Protein AF-A0A821LQ59-F1 (afdb_monomer)

Radius of gyration: 24.77 Å; Cα contacts (8 Å, |Δi|>4): 257; chains: 1; bounding box: 45×38×75 Å

Nearest PDB structures (foldseek):
  6qt8-assembly1_A  TM=7.210E-01  e=1.110E-08  Thermochaetoides thermophila DSM 1495
  6ylh-assembly1_v  TM=8.838E-01  e=1.626E-06  Saccharomyces cerevisiae
  4c2b-assembly3_E  TM=7.299E-01  e=5.189E-02  Homo sapiens
  1m10-assembly1_A  TM=7.105E-01  e=6.151E-02  Homo sapiens
  4c2a-assembly1_A  TM=5.935E-01  e=1.084E-01  Homo sapiens

Sequence (175 aa):
QLEEWYTNINEKSNDSKEAEQLWTQLENLTQPYVFELCEQLRLLLEPTQRSKYSGDYRTGKRLNMKRIISYIASDFRKDRIWLRRSKPSKRQYQLILAIDDSQSMDNLQVKRLALESLILLGQTLNLLDVGQFGIVSFGQYITMLQPLSQNFNHQNGIQVLERLKFDQTKTLLAD

Organism: NCBI:txid392032

Secondary structure (DSSP, 8-state):
-HHHHHHTHHHHTTSHHHHHHHHHHHHHHHHHHHHHHHHHHHHHHS------EEEEESS-SEE-GGGHHHHHHTTT-----EEEEPPPPP---EEEEEEE-BGGG-SHHHHHHHHHHHHHHHHHHHHTT-SEEEEEEESSS-EEEE-TTSPP-HHHHHHHHHH----BS------

Mean predicted aligned error: 10.18 Å

Structure (mmCIF, N/CA/C/O backbone):
data_AF-A0A821LQ59-F1
#
_entry.id   AF-A0A821LQ59-F1
#
loop_
_atom_site.group_PDB
_atom_site.id
_atom_site.type_symbol
_atom_site.label_atom_id
_atom_site.label_alt_id
_atom_site.label_comp_id
_atom_site.label_asym_id
_atom_site.label_entity_id
_atom_site.label_seq_id
_atom_site.pdbx_PDB_ins_code
_atom_site.Cartn_x
_atom_site.Cartn_y
_atom_site.Cartn_z
_atom_site.occupancy
_atom_site.B_iso_or_equiv
_atom_site.auth_seq_id
_atom_site.auth_comp_id
_atom_site.auth_asym_id
_atom_site.auth_atom_id
_atom_site.pdbx_PDB_model_num
ATOM 1 N N . GLN A 1 1 ? -3.364 8.779 23.494 1.00 63.62 1 GLN A N 1
ATOM 2 C CA . GLN A 1 1 ? -3.961 9.407 22.298 1.00 63.62 1 GLN A CA 1
ATOM 3 C C . GLN A 1 1 ? -4.094 8.397 21.159 1.00 63.62 1 GLN A C 1
ATOM 5 O O . GLN A 1 1 ? -5.221 8.002 20.912 1.00 63.62 1 GLN A O 1
ATOM 10 N N . LEU A 1 2 ? -3.013 7.887 20.544 1.00 72.62 2 LEU A N 1
ATOM 11 C CA . LEU A 1 2 ? -3.121 6.866 19.474 1.00 72.62 2 LEU A CA 1
ATOM 12 C C . LEU A 1 2 ? -3.719 5.522 19.942 1.00 72.62 2 LEU A C 1
ATOM 14 O O . LEU A 1 2 ? -4.634 5.010 19.311 1.00 72.62 2 LEU A O 1
ATOM 18 N N . GLU A 1 3 ? -3.277 4.992 21.087 1.00 75.44 3 GLU A N 1
ATOM 19 C CA . GLU A 1 3 ? -3.808 3.731 21.655 1.00 75.44 3 GLU A CA 1
ATOM 20 C C . GLU A 1 3 ? -5.324 3.788 21.932 1.00 75.44 3 GLU A C 1
ATOM 22 O O . GLU A 1 3 ? -6.075 2.851 21.673 1.00 75.44 3 GLU A O 1
ATOM 27 N N . GLU A 1 4 ? -5.801 4.941 22.397 1.00 76.56 4 GLU A N 1
ATOM 28 C CA . GLU A 1 4 ? -7.223 5.202 22.635 1.00 76.56 4 GLU A CA 1
ATOM 29 C C . GLU A 1 4 ? -8.017 5.303 21.326 1.00 76.56 4 GLU A C 1
ATOM 31 O O . GLU A 1 4 ? -9.207 5.004 21.288 1.00 76.56 4 GLU A O 1
ATOM 36 N N . TRP A 1 5 ? -7.370 5.710 20.232 1.00 78.81 5 TRP A N 1
ATOM 37 C CA . TRP A 1 5 ? -8.003 5.706 18.921 1.00 78.81 5 TRP A CA 1
ATOM 38 C C . TRP A 1 5 ? -8.131 4.291 18.362 1.00 78.81 5 TRP A C 1
ATOM 40 O O . TRP A 1 5 ? -9.220 3.911 17.953 1.00 78.81 5 TRP A O 1
ATOM 50 N N . TYR A 1 6 ? -7.072 3.481 18.413 1.00 80.06 6 TYR A N 1
ATOM 51 C CA . TYR A 1 6 ? -7.131 2.098 17.928 1.00 80.06 6 TYR A CA 1
ATOM 52 C C . TYR A 1 6 ? -8.166 1.251 18.684 1.00 80.06 6 TYR A C 1
ATOM 54 O O . TYR A 1 6 ? -8.792 0.367 18.097 1.00 80.06 6 TYR A O 1
ATOM 62 N N . THR A 1 7 ? -8.374 1.554 19.968 1.00 78.38 7 THR A N 1
ATOM 63 C CA . THR A 1 7 ? -9.421 0.932 20.788 1.00 78.38 7 THR A CA 1
ATOM 64 C C . THR A 1 7 ? -10.822 1.331 20.306 1.00 78.38 7 THR A C 1
ATOM 66 O O . THR A 1 7 ? -11.690 0.474 20.173 1.00 78.38 7 THR A O 1
ATOM 69 N N . ASN A 1 8 ? -11.024 2.606 19.954 1.00 77.88 8 ASN A N 1
ATOM 70 C CA . ASN A 1 8 ? -12.334 3.168 19.595 1.00 77.88 8 ASN A CA 1
ATOM 71 C C . ASN A 1 8 ? -12.482 3.445 18.091 1.00 77.88 8 ASN A C 1
ATOM 73 O O . ASN A 1 8 ? -13.25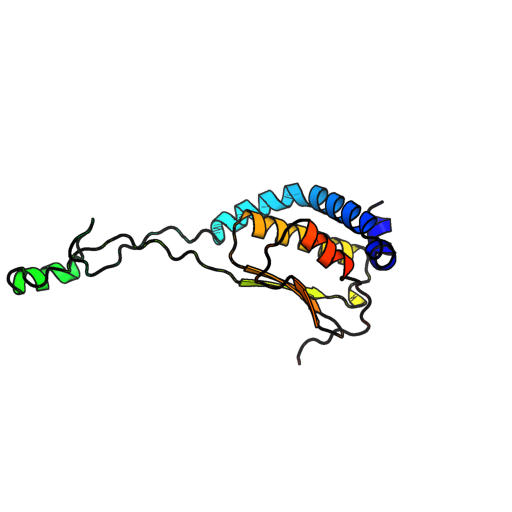1 4.319 17.688 1.00 77.88 8 ASN A O 1
ATOM 77 N N . ILE A 1 9 ? -11.748 2.712 17.251 1.00 78.38 9 ILE A N 1
ATOM 78 C CA . ILE A 1 9 ? -11.699 2.930 15.802 1.00 78.38 9 ILE A CA 1
ATOM 79 C C . ILE A 1 9 ? -13.093 2.990 15.179 1.00 78.38 9 ILE A C 1
ATOM 81 O O . ILE A 1 9 ? -13.344 3.851 14.345 1.00 78.38 9 ILE A O 1
ATOM 85 N N . ASN A 1 10 ? -14.027 2.154 15.630 1.00 73.56 10 ASN A N 1
ATOM 86 C CA . ASN A 1 10 ? -15.377 2.071 15.068 1.00 73.56 10 ASN A CA 1
ATOM 87 C C . ASN A 1 10 ? -16.235 3.299 15.357 1.00 73.56 10 ASN A C 1
ATOM 89 O O . ASN A 1 10 ? -17.054 3.677 14.523 1.00 73.56 10 ASN A O 1
ATOM 93 N N . GLU A 1 11 ? -16.027 3.937 16.505 1.00 72.88 11 GLU A N 1
ATOM 94 C CA . GLU A 1 11 ? -16.746 5.151 16.887 1.00 72.88 11 GLU A CA 1
ATOM 95 C C . GLU A 1 11 ? -16.114 6.377 16.225 1.00 72.88 11 GLU A C 1
ATOM 97 O O . GLU A 1 11 ? -16.815 7.192 15.626 1.00 72.88 11 GLU A O 1
ATOM 102 N N . LYS A 1 12 ? -14.779 6.459 16.256 1.00 67.69 12 LYS A N 1
ATOM 103 C CA . LYS A 1 12 ? -14.012 7.619 15.784 1.00 67.69 12 LYS A CA 1
ATOM 104 C C . LYS A 1 12 ? -13.895 7.706 14.266 1.00 67.69 12 LYS A C 1
ATOM 106 O O . LYS A 1 12 ? -13.851 8.792 13.707 1.00 67.69 12 LYS A O 1
ATOM 111 N N . SER A 1 13 ? -13.895 6.571 13.570 1.00 70.62 13 SER A N 1
ATOM 112 C CA . SER A 1 13 ? -13.890 6.535 12.098 1.00 70.62 13 SER A CA 1
ATOM 113 C C . SER A 1 13 ? -15.215 6.982 11.466 1.00 70.62 13 SER A C 1
ATOM 115 O O . SER A 1 13 ? -15.278 7.114 10.249 1.00 70.62 13 SER A O 1
ATOM 117 N N . ASN A 1 14 ? -16.275 7.207 12.254 1.00 73.94 14 ASN A N 1
ATOM 118 C CA . ASN A 1 14 ? -17.534 7.766 11.751 1.00 73.94 14 ASN A CA 1
ATOM 119 C C . ASN A 1 14 ? -17.526 9.304 11.717 1.00 73.94 14 ASN A C 1
ATOM 121 O O . ASN A 1 14 ? -18.348 9.892 11.013 1.00 73.94 14 ASN A O 1
ATOM 125 N N . ASP A 1 15 ? -16.618 9.955 12.452 1.00 82.62 15 ASP A N 1
ATOM 126 C CA . ASP A 1 15 ? -16.382 11.393 12.339 1.00 82.62 15 ASP A CA 1
ATOM 127 C C . ASP A 1 15 ? -15.206 11.642 11.389 1.00 82.62 15 ASP A C 1
ATOM 129 O O . ASP A 1 15 ? -14.048 11.358 11.698 1.00 82.62 15 ASP A O 1
ATOM 133 N N . SER A 1 16 ? -15.509 12.214 10.224 1.00 81.06 16 SER A N 1
ATOM 134 C CA . SER A 1 16 ? -14.517 12.483 9.180 1.00 81.06 16 SER A CA 1
ATOM 135 C C . SER A 1 16 ? -13.357 13.361 9.676 1.00 81.06 16 SER A C 1
ATOM 137 O O . SER A 1 16 ? -12.215 13.176 9.255 1.00 81.06 16 SER A O 1
ATOM 139 N N . LYS A 1 17 ? -13.598 14.264 10.641 1.00 86.94 17 LYS A N 1
ATOM 140 C CA . LYS A 1 17 ? -12.528 15.088 11.230 1.00 86.94 17 LYS A CA 1
ATOM 141 C C . LYS A 1 17 ? -11.576 14.273 12.097 1.00 86.94 17 LYS A C 1
ATOM 143 O O . LYS A 1 17 ? -10.371 14.516 12.075 1.00 86.94 17 LYS A O 1
ATOM 148 N N . GLU A 1 18 ? -12.098 13.333 12.877 1.00 87.31 18 GLU A N 1
ATOM 149 C CA . GLU A 1 18 ? -11.264 12.463 13.709 1.00 87.31 18 GLU A CA 1
ATOM 150 C C . GLU A 1 18 ? -10.485 11.461 12.850 1.00 87.31 18 GLU A C 1
ATOM 152 O O . GLU A 1 18 ? -9.310 11.199 13.121 1.00 87.31 18 GLU A O 1
ATOM 157 N N . ALA A 1 19 ? -11.104 10.953 11.780 1.00 87.19 19 ALA A N 1
ATOM 158 C CA . ALA A 1 19 ? -10.447 10.104 10.792 1.00 87.19 19 ALA A CA 1
ATOM 159 C C . ALA A 1 19 ? -9.287 10.833 10.086 1.00 87.19 19 ALA A C 1
ATOM 161 O O . ALA A 1 19 ? -8.194 10.277 9.977 1.00 87.19 19 ALA A O 1
ATOM 162 N N . GLU A 1 20 ? -9.482 12.090 9.675 1.00 90.69 20 GLU A N 1
ATOM 163 C CA . GLU A 1 20 ? -8.439 12.937 9.074 1.00 90.69 20 GLU A CA 1
ATOM 164 C C . GLU A 1 20 ? -7.274 13.201 10.042 1.00 90.69 20 GLU A C 1
ATOM 166 O O . GLU A 1 20 ? -6.098 13.076 9.677 1.00 90.69 20 GLU A O 1
ATOM 171 N N . GLN A 1 21 ? -7.583 13.527 11.301 1.00 90.62 21 GLN A N 1
ATOM 172 C CA . GLN A 1 21 ? -6.568 13.759 12.329 1.00 90.62 21 GLN A CA 1
ATOM 173 C C . GLN A 1 21 ? -5.722 12.520 12.583 1.00 90.62 21 GLN A C 1
ATOM 175 O O . GLN A 1 21 ? -4.493 12.617 12.633 1.00 90.62 21 GLN A O 1
ATOM 180 N N . LEU A 1 22 ? -6.358 11.358 12.728 1.00 88.31 22 LEU A N 1
ATOM 181 C CA . LEU A 1 22 ? -5.617 10.121 12.886 1.00 88.31 22 LEU A CA 1
ATOM 182 C C . LEU A 1 22 ? -4.777 9.835 11.646 1.00 88.31 22 LEU A C 1
ATOM 184 O O . LEU A 1 22 ? -3.591 9.554 11.796 1.00 88.31 22 LEU A O 1
ATOM 188 N N . TRP A 1 23 ? -5.368 9.881 10.451 1.00 91.31 23 TRP A N 1
ATOM 189 C CA . TRP A 1 23 ? -4.643 9.591 9.219 1.00 91.31 23 TRP A CA 1
ATOM 190 C C . TRP A 1 23 ? -3.351 10.406 9.163 1.00 91.31 23 TRP A C 1
ATOM 192 O O . TRP A 1 23 ? -2.269 9.848 9.027 1.00 91.31 23 TRP A O 1
ATOM 202 N N . THR A 1 24 ? -3.451 11.706 9.436 1.00 92.81 24 THR A N 1
ATOM 203 C CA . THR A 1 24 ? -2.303 12.613 9.519 1.00 92.81 24 THR A CA 1
ATOM 204 C C . THR A 1 24 ? -1.275 12.183 10.574 1.00 92.81 24 THR A C 1
ATOM 206 O O . THR A 1 24 ? -0.068 12.248 10.336 1.00 92.81 24 THR A O 1
ATOM 209 N N . GLN A 1 25 ? -1.708 11.743 11.760 1.00 92.00 25 GLN A N 1
ATOM 210 C CA . GLN A 1 25 ? -0.796 11.239 12.795 1.00 92.00 25 GLN A CA 1
ATOM 211 C C . GLN A 1 25 ? -0.062 9.974 12.348 1.00 92.00 25 GLN A C 1
ATOM 213 O O . GLN A 1 25 ? 1.145 9.863 12.569 1.00 92.00 25 GLN A O 1
ATOM 218 N N . LEU A 1 26 ? -0.771 9.046 11.711 1.00 91.75 26 LEU A N 1
ATOM 219 C CA . LEU A 1 26 ? -0.191 7.807 11.214 1.00 91.75 26 LEU A CA 1
ATOM 220 C C . LEU A 1 26 ? 0.773 8.060 10.058 1.00 91.75 26 LEU A C 1
ATOM 222 O O . LEU A 1 26 ? 1.870 7.519 10.088 1.00 91.75 26 LEU A O 1
ATOM 226 N N . GLU A 1 27 ? 0.424 8.937 9.113 1.00 92.62 27 GLU A N 1
ATOM 227 C CA . GLU A 1 27 ? 1.331 9.358 8.039 1.00 92.62 27 GLU A CA 1
ATOM 228 C C . GLU A 1 27 ? 2.643 9.906 8.603 1.00 92.62 27 GLU A C 1
ATOM 230 O O . GLU A 1 27 ? 3.722 9.510 8.167 1.00 92.62 27 GLU A O 1
ATOM 235 N N . ASN A 1 28 ? 2.570 10.775 9.616 1.00 93.56 28 ASN A N 1
ATOM 236 C CA . ASN A 1 28 ? 3.761 11.324 10.263 1.00 93.56 28 ASN A CA 1
ATOM 237 C C . ASN A 1 28 ? 4.597 10.245 10.967 1.00 93.56 28 ASN A C 1
ATOM 239 O O . ASN A 1 28 ? 5.827 10.301 10.930 1.00 93.56 28 ASN A O 1
ATOM 243 N N . LEU A 1 29 ? 3.943 9.268 11.601 1.00 93.06 29 LEU A N 1
ATOM 244 C CA . LEU A 1 29 ? 4.606 8.158 12.285 1.00 93.06 29 LEU A CA 1
ATOM 245 C C . LEU A 1 29 ? 5.311 7.224 11.293 1.00 93.06 29 LEU A C 1
ATOM 247 O O . LEU A 1 29 ? 6.431 6.783 11.556 1.00 93.06 29 LEU A O 1
ATOM 251 N N . THR A 1 30 ? 4.687 6.940 10.148 1.00 94.12 30 THR A N 1
ATOM 252 C CA . THR A 1 30 ? 5.220 6.014 9.140 1.00 94.12 30 THR A CA 1
ATOM 253 C C . THR A 1 30 ? 6.249 6.655 8.214 1.00 94.12 30 THR A C 1
ATOM 255 O O . THR A 1 30 ? 7.045 5.937 7.607 1.00 94.12 30 THR A O 1
ATOM 258 N N . GLN A 1 31 ? 6.285 7.987 8.124 1.00 93.44 31 GLN A N 1
ATOM 259 C CA . GLN A 1 31 ? 7.100 8.725 7.157 1.00 93.44 31 GLN A CA 1
ATOM 260 C C . GLN A 1 31 ? 8.590 8.327 7.100 1.00 93.44 31 GLN A C 1
ATOM 262 O O . GLN A 1 31 ? 9.116 8.208 5.990 1.00 93.44 31 GLN A O 1
ATOM 267 N N . PRO A 1 32 ? 9.306 8.086 8.219 1.00 93.25 32 PRO A N 1
ATOM 268 C CA . PRO A 1 32 ? 10.706 7.660 8.154 1.00 93.25 32 PRO A CA 1
ATOM 269 C C . PRO A 1 32 ? 10.881 6.314 7.434 1.00 93.25 32 PRO A C 1
ATOM 271 O O . PRO A 1 32 ? 11.785 6.160 6.612 1.00 93.25 32 PRO A O 1
ATOM 274 N N . TYR A 1 33 ? 9.975 5.366 7.686 1.00 95.12 33 TYR A N 1
ATOM 275 C CA . TYR A 1 33 ? 10.004 4.023 7.104 1.00 95.12 33 TYR A CA 1
ATOM 276 C C . TYR A 1 33 ? 9.595 4.024 5.627 1.00 95.12 33 TYR A C 1
ATOM 278 O O . TYR A 1 33 ? 10.076 3.201 4.848 1.00 95.12 33 TYR A O 1
ATOM 286 N N . VAL A 1 34 ? 8.748 4.975 5.217 1.00 94.44 34 VAL A N 1
ATOM 287 C CA . VAL A 1 34 ? 8.315 5.141 3.821 1.00 94.44 34 VAL A CA 1
ATOM 288 C C . VAL A 1 34 ? 9.505 5.376 2.901 1.00 94.44 34 VAL A C 1
ATOM 290 O O . VAL A 1 34 ? 9.584 4.756 1.838 1.00 94.44 34 VAL A O 1
ATOM 293 N N . PHE A 1 35 ? 10.436 6.246 3.301 1.00 91.19 35 PHE A N 1
ATOM 294 C CA . PHE A 1 35 ? 11.637 6.532 2.517 1.00 91.19 35 PHE A CA 1
ATOM 295 C C . PHE A 1 35 ? 12.584 5.336 2.457 1.00 91.19 35 PHE A C 1
ATOM 297 O O . PHE A 1 35 ? 13.093 5.021 1.382 1.00 91.19 35 PHE A O 1
ATOM 304 N N . GLU A 1 36 ? 12.784 4.642 3.578 1.00 93.50 36 GLU A N 1
ATOM 305 C CA . GLU A 1 36 ? 13.629 3.448 3.622 1.00 93.50 36 GLU A CA 1
ATOM 306 C C . GLU A 1 36 ? 13.092 2.350 2.693 1.00 93.50 36 GLU A C 1
ATOM 308 O O . GLU A 1 36 ? 13.821 1.845 1.834 1.00 93.50 36 GLU A O 1
ATOM 313 N N . LEU A 1 37 ? 11.795 2.037 2.795 1.00 93.00 37 LEU A N 1
ATOM 314 C CA . LEU A 1 37 ? 11.149 1.050 1.933 1.00 93.00 37 LEU A CA 1
ATOM 315 C C . LEU A 1 37 ? 11.157 1.493 0.465 1.00 93.00 37 LEU A C 1
ATOM 317 O O . LEU A 1 37 ? 11.350 0.666 -0.426 1.00 93.00 37 LEU A O 1
ATOM 321 N N . CYS A 1 38 ? 10.988 2.792 0.199 1.00 90.81 38 CYS A N 1
ATOM 322 C CA . CYS A 1 38 ? 11.062 3.353 -1.148 1.00 90.81 38 CYS A CA 1
ATOM 323 C C . CYS A 1 38 ? 12.425 3.083 -1.789 1.00 90.81 38 CYS A C 1
ATOM 325 O O . CYS A 1 38 ? 12.472 2.575 -2.904 1.00 90.81 38 CYS A O 1
ATOM 327 N N . GLU A 1 39 ? 13.536 3.331 -1.097 1.00 88.69 39 GLU A N 1
ATOM 328 C CA . GLU A 1 39 ? 14.866 3.060 -1.657 1.00 88.69 39 GLU A CA 1
ATOM 329 C C . GLU A 1 39 ? 15.129 1.557 -1.839 1.00 88.69 39 GLU A C 1
ATOM 331 O O . GLU A 1 39 ? 15.652 1.144 -2.878 1.00 88.69 39 GLU A O 1
ATOM 336 N N . GLN A 1 40 ? 14.696 0.714 -0.894 1.00 89.88 40 GLN A N 1
ATOM 337 C CA . GLN A 1 40 ? 14.804 -0.744 -1.032 1.00 89.88 40 GLN A CA 1
ATOM 338 C C . GLN A 1 40 ? 14.034 -1.260 -2.254 1.00 89.88 40 GLN A C 1
ATOM 340 O O . GLN A 1 40 ? 14.555 -2.035 -3.061 1.00 89.88 40 GLN A O 1
ATOM 345 N N . LEU A 1 41 ? 12.793 -0.803 -2.420 1.00 87.50 41 LEU A N 1
ATOM 346 C CA . LEU A 1 41 ? 11.953 -1.184 -3.544 1.00 87.50 41 LEU A CA 1
ATOM 347 C C . LEU A 1 41 ? 12.399 -0.527 -4.843 1.00 87.50 41 LEU A C 1
ATOM 349 O O . LEU A 1 41 ? 12.239 -1.150 -5.885 1.00 87.50 41 LEU A O 1
ATOM 353 N N . ARG A 1 42 ? 13.003 0.666 -4.830 1.00 84.00 42 ARG A N 1
ATOM 354 C CA . ARG A 1 42 ? 13.548 1.292 -6.041 1.00 84.00 42 ARG A CA 1
ATOM 355 C C . ARG A 1 42 ? 14.584 0.382 -6.689 1.00 84.00 42 ARG A C 1
ATOM 357 O O . ARG A 1 42 ? 14.506 0.160 -7.888 1.00 84.00 42 ARG A O 1
ATOM 364 N N . LEU A 1 43 ? 15.469 -0.241 -5.915 1.00 75.06 43 LEU A N 1
ATOM 365 C CA . LEU A 1 43 ? 16.472 -1.175 -6.445 1.00 75.06 43 LEU A CA 1
ATOM 366 C C . LEU A 1 43 ? 15.861 -2.429 -7.097 1.00 75.06 43 LEU A C 1
ATOM 368 O O . LEU A 1 43 ? 16.426 -2.972 -8.049 1.00 75.06 43 LEU A O 1
ATOM 372 N N . LEU A 1 44 ? 14.712 -2.896 -6.599 1.00 77.62 44 LEU A N 1
ATOM 373 C CA . LEU A 1 44 ? 14.049 -4.124 -7.059 1.00 77.62 44 LEU A CA 1
ATOM 374 C C . LEU A 1 44 ? 13.028 -3.874 -8.179 1.00 77.62 44 LEU A C 1
ATOM 376 O O . LEU A 1 44 ? 12.925 -4.653 -9.132 1.00 77.62 44 LEU A O 1
ATOM 380 N N . LEU A 1 45 ? 12.254 -2.800 -8.039 1.00 70.81 45 LEU A N 1
ATOM 381 C CA . LEU A 1 45 ? 11.156 -2.397 -8.912 1.00 70.81 45 LEU A CA 1
ATOM 382 C C . LEU A 1 45 ? 11.597 -1.427 -10.002 1.00 70.81 45 LEU A C 1
ATOM 384 O O . LEU A 1 45 ? 10.831 -1.236 -10.954 1.00 70.81 45 LEU A O 1
ATOM 388 N N . GLU A 1 46 ? 12.816 -0.872 -9.929 1.00 60.84 46 GLU A N 1
ATOM 389 C CA . GLU A 1 46 ? 13.421 -0.215 -11.079 1.00 60.84 46 GLU A CA 1
ATOM 390 C C . GLU A 1 46 ? 13.246 -1.136 -12.289 1.00 60.84 46 GLU A C 1
ATOM 392 O O . GLU A 1 46 ? 13.521 -2.343 -12.213 1.00 60.84 46 GLU A O 1
ATOM 397 N N . PRO A 1 47 ? 12.764 -0.613 -13.428 1.00 56.19 47 PRO A N 1
ATOM 398 C CA . PRO A 1 47 ? 12.710 -1.397 -14.642 1.00 56.19 47 PRO A CA 1
ATOM 399 C C . PRO A 1 47 ? 14.157 -1.687 -14.999 1.00 56.19 47 PRO A C 1
ATOM 401 O O . PRO A 1 47 ? 14.758 -0.831 -15.626 1.00 56.19 47 PRO A O 1
ATOM 404 N N . THR A 1 48 ? 14.709 -2.825 -14.558 1.00 48.62 48 THR A N 1
ATOM 405 C CA . THR A 1 48 ? 16.136 -3.177 -14.591 1.00 48.62 48 THR A CA 1
ATOM 406 C C . THR A 1 48 ? 16.737 -2.614 -15.874 1.00 48.62 48 THR A C 1
ATOM 408 O O . THR A 1 48 ? 16.485 -3.148 -16.960 1.00 48.62 48 THR A O 1
ATOM 411 N N . GLN A 1 49 ? 17.369 -1.433 -15.776 1.00 51.16 49 GLN A N 1
ATOM 412 C CA . GLN A 1 49 ? 17.469 -0.488 -16.895 1.00 51.16 49 GLN A CA 1
ATOM 413 C C . GLN A 1 49 ? 18.572 -0.915 -17.856 1.00 51.16 49 GLN A C 1
ATOM 415 O O . GLN A 1 49 ? 19.589 -0.253 -18.043 1.00 51.16 49 GLN A O 1
ATOM 420 N N . ARG A 1 50 ? 18.372 -2.036 -18.541 1.00 51.12 50 ARG A N 1
ATOM 421 C CA . ARG A 1 50 ? 19.097 -2.328 -19.765 1.00 51.12 50 ARG A CA 1
ATOM 422 C C . ARG A 1 50 ? 18.141 -2.145 -20.915 1.00 51.12 50 ARG A C 1
ATOM 424 O O . ARG A 1 50 ? 17.397 -3.051 -21.278 1.00 51.12 50 ARG A O 1
ATOM 431 N N . SER A 1 51 ? 18.212 -0.963 -21.528 1.0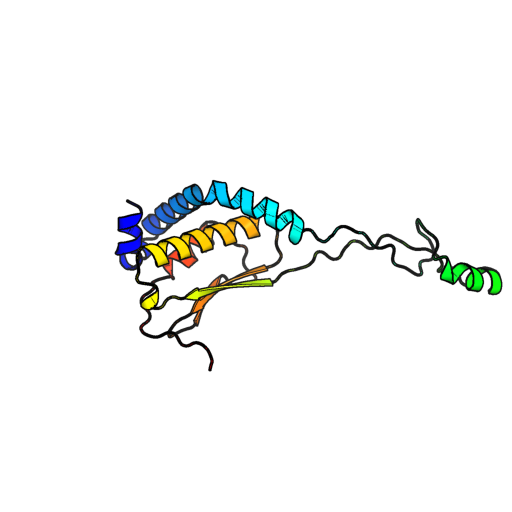0 57.88 51 SER A N 1
ATOM 432 C CA . SER A 1 51 ? 17.729 -0.758 -22.888 1.00 57.88 51 SER A CA 1
ATOM 433 C C . SER A 1 51 ? 18.385 -1.820 -23.775 1.00 57.88 51 SER A C 1
ATOM 435 O O . SER A 1 51 ? 19.556 -1.687 -24.152 1.00 57.88 51 SER A O 1
ATOM 437 N N . LYS A 1 52 ? 17.684 -2.922 -24.046 1.00 64.88 52 LYS A N 1
ATOM 438 C CA . LYS A 1 52 ? 18.194 -3.938 -24.958 1.00 64.88 52 LYS A CA 1
ATOM 439 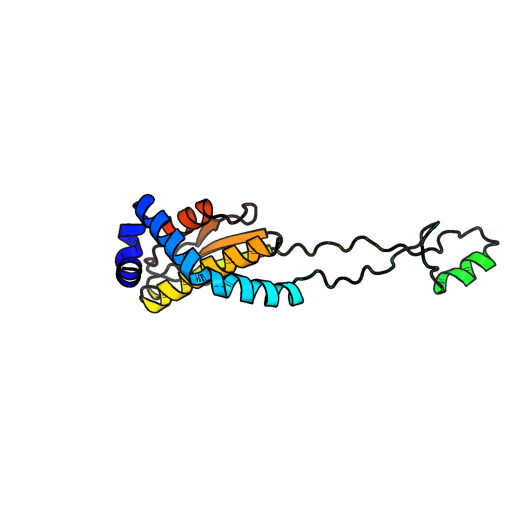C C . LYS A 1 52 ? 18.265 -3.302 -26.343 1.00 64.88 52 LYS A C 1
ATOM 441 O O . LYS A 1 52 ? 17.373 -2.563 -26.764 1.00 64.88 52 LYS A O 1
ATOM 446 N N . TYR A 1 53 ? 19.372 -3.546 -27.031 1.00 77.44 53 TYR A N 1
ATOM 447 C CA . TYR A 1 53 ? 19.433 -3.283 -28.458 1.00 77.44 53 TYR A CA 1
ATOM 448 C C . TYR A 1 53 ? 18.517 -4.309 -29.124 1.00 77.44 53 TYR A C 1
ATOM 450 O O . TYR A 1 53 ? 18.796 -5.503 -29.074 1.00 77.44 53 TYR A O 1
ATOM 458 N N . SER A 1 54 ? 17.404 -3.842 -29.674 1.00 78.75 54 SER A N 1
ATOM 459 C CA . SER A 1 54 ? 16.447 -4.648 -30.425 1.00 78.75 54 SER A CA 1
ATOM 460 C C . SER A 1 54 ? 16.438 -4.157 -31.867 1.00 78.75 54 SER A C 1
ATOM 462 O O . SER A 1 54 ? 16.764 -2.993 -32.129 1.00 78.75 54 SER A O 1
ATOM 464 N N . GLY A 1 55 ? 16.104 -5.027 -32.814 1.00 78.94 55 GLY A N 1
ATOM 465 C CA . GLY A 1 55 ? 15.858 -4.583 -34.175 1.00 78.94 55 GLY A CA 1
ATOM 466 C C . GLY A 1 55 ? 16.060 -5.599 -35.282 1.00 78.94 55 GLY A C 1
ATOM 467 O O . GLY A 1 55 ? 16.595 -6.681 -35.086 1.00 78.94 55 GLY A O 1
ATOM 468 N N . ASP A 1 56 ? 15.626 -5.120 -36.442 1.00 86.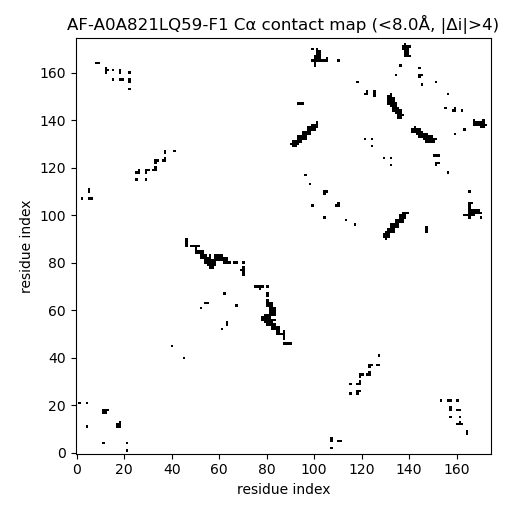00 56 ASP A N 1
ATOM 469 C CA . ASP A 1 56 ? 16.040 -5.376 -37.820 1.00 86.00 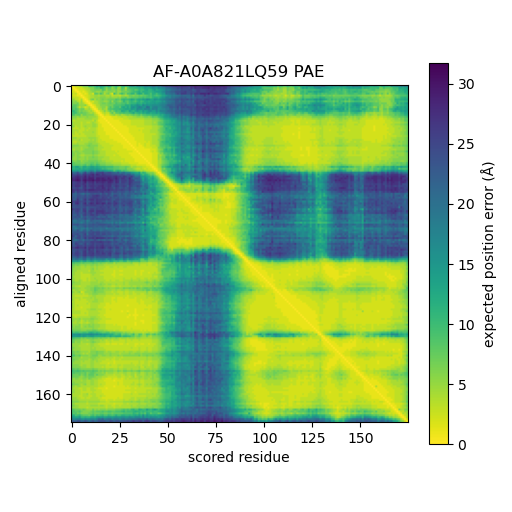56 ASP A CA 1
ATOM 470 C C . ASP A 1 56 ? 15.654 -4.055 -38.535 1.00 86.00 56 ASP A C 1
ATOM 472 O O . ASP A 1 56 ? 14.683 -3.965 -39.289 1.00 86.00 56 ASP A O 1
ATOM 476 N N . TYR A 1 57 ? 16.296 -2.948 -38.144 1.00 90.69 57 TYR A N 1
ATOM 477 C CA . TYR A 1 57 ? 15.987 -1.603 -38.643 1.00 90.69 57 TYR A CA 1
ATOM 478 C C . TYR A 1 57 ? 16.912 -1.228 -39.800 1.00 90.69 57 TYR A C 1
ATOM 480 O O . TYR A 1 57 ? 18.035 -1.716 -39.889 1.00 90.69 57 TYR A O 1
ATOM 488 N N . ARG A 1 58 ? 16.471 -0.296 -40.650 1.00 90.56 58 ARG A N 1
ATOM 489 C CA . ARG A 1 58 ? 17.294 0.265 -41.737 1.00 90.56 58 ARG A CA 1
ATOM 490 C C . ARG A 1 58 ? 18.448 1.149 -41.263 1.00 90.56 58 ARG A C 1
ATOM 492 O O . ARG A 1 58 ? 19.411 1.331 -41.989 1.00 90.56 58 ARG A O 1
ATOM 499 N N . THR A 1 59 ? 18.352 1.708 -40.056 1.00 89.38 59 THR A N 1
ATOM 500 C CA . THR A 1 59 ? 19.395 2.547 -39.441 1.00 89.38 59 THR A CA 1
ATOM 501 C C . THR A 1 59 ? 19.412 2.357 -37.926 1.00 89.38 59 THR A C 1
ATOM 503 O O . THR A 1 59 ? 18.387 2.011 -37.327 1.00 89.38 59 THR A O 1
ATOM 506 N N . GLY A 1 60 ? 20.549 2.598 -37.271 1.00 89.44 60 GLY A N 1
ATOM 507 C CA . GLY A 1 60 ? 20.680 2.460 -35.819 1.00 89.44 60 GLY A CA 1
ATOM 508 C C . GLY A 1 60 ? 22.090 2.755 -35.318 1.00 89.44 60 GLY A C 1
ATOM 509 O O . GLY A 1 60 ? 22.949 3.181 -36.077 1.00 89.44 60 GLY A O 1
ATOM 510 N N . LYS A 1 61 ? 22.328 2.545 -34.019 1.00 87.56 61 LYS A N 1
ATOM 511 C CA . LYS A 1 61 ? 23.637 2.821 -33.388 1.00 87.56 61 LYS A CA 1
ATOM 512 C C . LYS A 1 61 ? 24.564 1.602 -33.348 1.00 87.56 61 LYS A C 1
ATOM 514 O O . LYS A 1 61 ? 25.741 1.748 -33.043 1.00 87.56 61 LYS A O 1
ATOM 519 N N . ARG A 1 62 ? 24.032 0.397 -33.569 1.00 89.75 62 ARG A N 1
ATOM 520 C CA . ARG A 1 62 ? 24.793 -0.861 -33.588 1.00 89.75 62 ARG A CA 1
ATOM 521 C C . ARG A 1 62 ? 24.321 -1.744 -34.731 1.00 89.75 62 ARG A C 1
ATOM 523 O O . ARG A 1 62 ? 23.154 -1.673 -35.107 1.00 89.75 62 ARG A O 1
ATOM 530 N N . LEU A 1 63 ? 25.211 -2.594 -35.229 1.00 90.88 63 LEU A N 1
ATOM 531 C CA . LEU A 1 63 ? 24.901 -3.596 -36.244 1.00 90.88 63 LEU A CA 1
ATOM 532 C C . LEU A 1 63 ? 24.517 -4.924 -35.587 1.00 90.88 63 LEU A C 1
ATOM 534 O O . LEU A 1 63 ? 25.120 -5.349 -34.600 1.00 90.88 63 LEU A O 1
ATOM 538 N N . ASN A 1 64 ? 23.516 -5.594 -36.150 1.00 91.81 64 ASN A N 1
ATOM 539 C CA . ASN A 1 64 ? 23.210 -6.979 -35.838 1.00 91.81 64 ASN A CA 1
ATOM 540 C C . ASN A 1 64 ? 24.227 -7.874 -36.560 1.00 91.81 64 ASN A C 1
ATOM 542 O O . ASN A 1 64 ? 24.050 -8.202 -37.733 1.00 91.81 64 ASN A O 1
ATOM 546 N N . MET A 1 65 ? 25.292 -8.275 -35.859 1.00 92.94 65 MET A N 1
ATOM 547 C CA . MET A 1 65 ? 26.396 -9.055 -36.442 1.00 92.94 65 MET A CA 1
ATOM 548 C C . MET A 1 65 ? 25.933 -10.351 -37.128 1.00 92.94 65 MET A C 1
ATOM 550 O O . MET A 1 65 ? 26.531 -10.759 -38.119 1.00 92.94 65 MET A O 1
ATOM 554 N N . LYS A 1 66 ? 24.824 -10.959 -36.679 1.00 90.12 66 LYS A N 1
ATOM 555 C CA . LYS A 1 66 ? 24.254 -12.167 -37.303 1.00 90.12 66 LYS A CA 1
ATOM 556 C C . LYS A 1 66 ? 23.653 -11.911 -38.695 1.00 90.12 66 LYS A C 1
ATOM 558 O O . LYS A 1 66 ? 23.543 -12.840 -39.484 1.00 90.12 66 LYS A O 1
ATOM 563 N N . ARG A 1 67 ? 23.254 -10.672 -39.009 1.00 89.81 67 ARG A N 1
ATOM 564 C CA . ARG A 1 67 ? 22.590 -10.290 -40.273 1.00 89.81 67 ARG A CA 1
ATOM 565 C C . ARG A 1 67 ? 23.559 -9.777 -41.344 1.00 89.81 67 ARG A C 1
ATOM 567 O O . ARG A 1 67 ? 23.162 -9.678 -42.502 1.00 89.81 67 ARG A O 1
ATOM 574 N N . ILE A 1 68 ? 24.816 -9.489 -40.988 1.00 92.31 68 ILE A N 1
ATOM 575 C CA . ILE A 1 68 ? 25.818 -8.919 -41.909 1.00 92.31 68 ILE A CA 1
ATOM 576 C C . ILE A 1 68 ? 26.072 -9.842 -43.106 1.00 92.31 68 ILE A C 1
ATOM 578 O 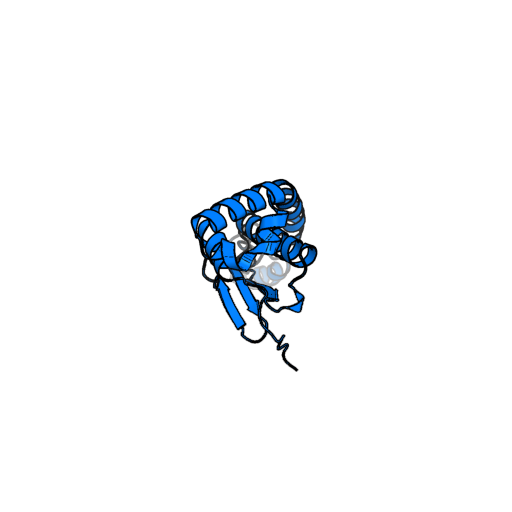O . ILE A 1 68 ? 26.087 -9.371 -44.240 1.00 92.31 68 ILE A O 1
ATOM 582 N N . ILE A 1 69 ? 26.188 -11.154 -42.874 1.00 92.44 69 ILE A N 1
ATOM 583 C CA . ILE A 1 69 ? 26.418 -12.133 -43.949 1.00 92.44 69 ILE A CA 1
ATOM 584 C C . ILE A 1 69 ? 25.275 -12.082 -44.972 1.00 92.44 69 ILE A C 1
ATOM 586 O O . ILE A 1 69 ? 25.517 -11.981 -46.169 1.00 92.44 69 ILE A O 1
ATOM 590 N N . SER A 1 70 ? 24.021 -12.085 -44.507 1.00 92.81 70 SER A N 1
ATOM 591 C CA . SER A 1 70 ? 22.847 -12.014 -45.386 1.00 92.81 70 SER A CA 1
ATOM 592 C C . SER A 1 70 ? 22.730 -10.691 -46.142 1.00 92.81 70 SER A C 1
ATOM 594 O O . SER A 1 70 ? 22.163 -10.675 -47.229 1.00 92.81 70 SER A O 1
ATOM 596 N N . TYR A 1 71 ? 23.226 -9.594 -45.570 1.00 94.44 71 TYR A N 1
ATOM 597 C CA . TYR A 1 71 ? 23.249 -8.284 -46.215 1.00 94.44 71 TYR A CA 1
ATOM 598 C C . TYR A 1 71 ? 24.258 -8.238 -47.361 1.00 94.44 71 TYR A C 1
ATOM 600 O O . TYR A 1 71 ? 23.873 -7.904 -48.481 1.00 94.44 71 TYR A O 1
ATOM 608 N N . ILE A 1 72 ? 25.498 -8.673 -47.114 1.00 94.19 72 ILE A N 1
ATOM 609 C CA . ILE A 1 72 ? 26.552 -8.751 -48.137 1.00 94.19 72 ILE A CA 1
ATOM 610 C C . ILE A 1 72 ? 26.149 -9.732 -49.243 1.00 94.19 72 ILE A C 1
ATOM 612 O O . ILE A 1 72 ? 26.175 -9.379 -50.416 1.00 94.19 72 ILE A O 1
ATOM 616 N N . ALA A 1 73 ? 25.674 -10.929 -48.882 1.00 96.38 73 ALA A N 1
ATOM 617 C CA . ALA A 1 73 ? 25.234 -11.939 -49.848 1.00 96.38 73 ALA A CA 1
ATOM 618 C C . ALA A 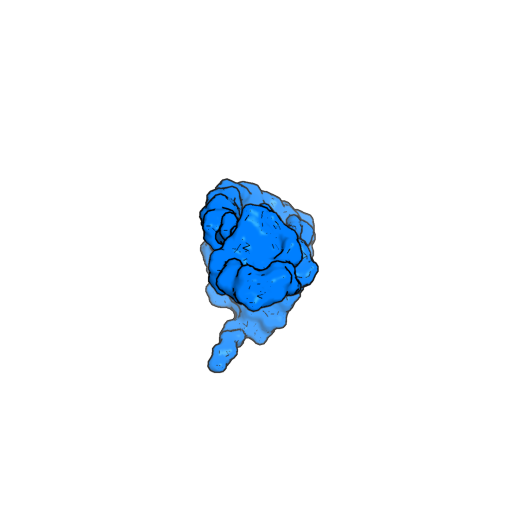1 73 ? 24.010 -11.507 -50.677 1.00 96.38 73 ALA A C 1
ATOM 620 O O . ALA A 1 73 ? 23.739 -12.083 -51.724 1.00 96.38 73 ALA A O 1
ATOM 621 N N . SER A 1 74 ? 23.254 -10.507 -50.209 1.00 94.69 74 SER A N 1
ATOM 622 C CA . SER A 1 74 ? 22.128 -9.931 -50.952 1.00 94.69 74 SER A CA 1
ATOM 623 C C . SER A 1 74 ? 22.514 -8.775 -51.872 1.00 94.69 74 SER A C 1
ATOM 625 O O . SER A 1 74 ? 21.609 -8.121 -52.389 1.00 94.69 74 SER A O 1
ATOM 627 N N . ASP A 1 75 ? 23.811 -8.487 -52.021 1.00 95.00 75 ASP A N 1
ATOM 628 C CA . ASP A 1 75 ? 24.310 -7.295 -52.709 1.00 95.00 75 ASP A CA 1
ATOM 629 C C . ASP A 1 75 ? 23.699 -6.014 -52.112 1.00 95.00 75 ASP A C 1
ATOM 631 O O . ASP A 1 75 ? 23.053 -5.207 -52.775 1.00 95.00 75 ASP A O 1
ATOM 635 N N . PHE A 1 76 ? 23.811 -5.895 -50.783 1.00 91.62 76 PHE A N 1
ATOM 636 C CA . PHE A 1 76 ? 23.364 -4.746 -49.986 1.00 91.62 76 PHE A CA 1
ATOM 637 C C . PHE A 1 76 ? 21.843 -4.467 -49.999 1.00 91.62 76 PHE A C 1
ATOM 639 O O . PHE A 1 76 ? 21.392 -3.440 -49.496 1.00 91.62 76 PHE A O 1
ATOM 646 N N . ARG A 1 77 ? 21.009 -5.391 -50.499 1.00 92.62 77 ARG A N 1
ATOM 647 C CA . ARG A 1 77 ? 19.543 -5.206 -50.572 1.00 92.62 77 ARG A CA 1
ATOM 648 C C . ARG A 1 77 ? 18.812 -5.437 -49.245 1.00 92.62 77 ARG A C 1
ATOM 650 O O . ARG A 1 77 ? 17.807 -4.783 -48.976 1.00 92.62 77 ARG A O 1
ATOM 657 N N . LYS A 1 78 ? 19.276 -6.364 -48.397 1.00 92.25 78 LYS A N 1
ATOM 658 C CA . LYS A 1 78 ? 18.674 -6.663 -47.076 1.00 92.25 78 LYS A CA 1
ATOM 659 C C . LYS A 1 78 ? 19.158 -5.680 -46.000 1.00 92.25 78 LYS A C 1
ATOM 661 O O . LYS A 1 78 ? 19.797 -6.077 -45.031 1.00 92.25 78 LYS A O 1
ATOM 666 N N . ASP A 1 79 ? 18.844 -4.400 -46.178 1.00 90.62 79 ASP A N 1
ATOM 667 C CA . ASP A 1 79 ? 19.354 -3.233 -45.427 1.00 90.62 79 ASP A CA 1
ATOM 668 C C . ASP A 1 79 ? 18.900 -3.111 -43.956 1.00 90.62 79 ASP A C 1
ATOM 670 O O . ASP A 1 79 ? 19.364 -2.249 -43.204 1.00 90.62 79 ASP A O 1
ATOM 674 N N . ARG A 1 80 ? 18.016 -4.000 -43.502 1.00 93.31 80 ARG A N 1
ATOM 675 C CA . ARG A 1 80 ? 17.510 -4.066 -42.125 1.00 93.31 80 ARG A CA 1
ATOM 676 C C . ARG A 1 80 ? 18.485 -4.754 -41.160 1.00 93.31 80 ARG A C 1
ATOM 678 O O . ARG A 1 80 ? 18.153 -5.753 -40.531 1.00 93.31 80 ARG A O 1
ATOM 685 N N . ILE A 1 81 ? 19.699 -4.222 -41.049 1.00 93.38 81 ILE A N 1
ATOM 686 C CA . ILE A 1 81 ? 20.794 -4.804 -40.250 1.00 93.38 81 ILE A CA 1
ATOM 687 C C . ILE A 1 81 ? 21.080 -4.068 -38.941 1.00 93.38 81 ILE A C 1
ATOM 689 O O . ILE A 1 81 ? 21.990 -4.446 -38.202 1.00 93.38 81 ILE A O 1
ATOM 693 N N . TRP A 1 82 ? 20.348 -2.999 -38.647 1.00 93.81 82 TRP A N 1
ATOM 694 C CA . TRP A 1 82 ? 20.659 -2.127 -37.526 1.00 93.81 82 TRP A CA 1
ATOM 695 C C . TRP A 1 82 ? 19.812 -2.427 -36.294 1.00 93.81 82 TRP A C 1
ATOM 697 O O . TRP A 1 82 ? 18.620 -2.729 -36.373 1.00 93.81 82 TRP A O 1
ATOM 707 N N . LEU A 1 83 ? 20.429 -2.252 -35.129 1.00 90.56 83 LEU A N 1
ATOM 708 C CA . LEU A 1 83 ? 19.795 -2.313 -33.822 1.00 90.56 83 LEU A CA 1
ATOM 709 C C . LEU A 1 83 ? 19.620 -0.900 -33.255 1.00 90.56 83 LEU A C 1
ATOM 711 O O . LEU A 1 83 ? 20.525 -0.054 -33.297 1.00 90.56 83 LEU A O 1
ATOM 715 N N . ARG A 1 84 ? 18.458 -0.661 -32.653 1.00 88.44 84 ARG A N 1
ATOM 716 C CA . ARG A 1 84 ? 18.140 0.553 -31.895 1.00 88.44 84 ARG A CA 1
ATOM 717 C C . ARG A 1 84 ? 17.912 0.173 -30.435 1.00 88.44 84 ARG A C 1
ATOM 719 O O . ARG A 1 84 ? 17.570 -0.964 -30.123 1.00 88.44 84 ARG A O 1
ATOM 726 N N . ARG A 1 85 ? 18.112 1.116 -29.515 1.00 80.00 85 ARG A N 1
ATOM 727 C CA . ARG A 1 85 ? 17.649 0.921 -28.136 1.00 80.00 85 ARG A CA 1
ATOM 728 C C . ARG A 1 85 ? 16.127 1.007 -28.161 1.00 80.00 85 ARG A C 1
ATOM 730 O O . ARG A 1 85 ? 15.598 2.053 -28.529 1.00 80.00 85 ARG A O 1
ATOM 737 N N . SER A 1 86 ? 15.432 -0.070 -27.812 1.00 67.81 86 SER A N 1
ATOM 738 C CA . SER A 1 86 ? 13.999 0.028 -27.544 1.00 67.81 86 SER A CA 1
ATOM 739 C C . SER A 1 86 ? 13.812 0.798 -26.240 1.00 67.81 86 SER A C 1
ATOM 741 O O . SER A 1 86 ? 14.544 0.551 -25.274 1.00 67.81 86 SER A O 1
ATOM 743 N N . LYS A 1 87 ? 12.850 1.730 -26.201 1.00 59.62 87 LYS A N 1
ATOM 744 C CA . LYS A 1 87 ? 12.417 2.336 -24.936 1.00 59.62 87 LYS A CA 1
ATOM 745 C C . LYS A 1 87 ? 12.014 1.169 -24.022 1.00 59.62 87 LYS A C 1
ATOM 747 O O . LYS A 1 87 ? 11.231 0.333 -24.477 1.00 59.62 87 LYS A O 1
ATOM 752 N N . PRO A 1 88 ? 12.605 1.015 -22.825 1.00 56.12 88 PRO A N 1
ATOM 753 C CA . PRO A 1 88 ? 12.204 -0.065 -21.938 1.00 56.12 88 PRO A CA 1
ATOM 754 C C . PRO A 1 88 ? 10.699 0.064 -21.687 1.00 56.12 88 PRO A C 1
ATOM 756 O O . PRO A 1 88 ? 10.203 1.164 -21.437 1.00 56.12 88 PRO A O 1
ATOM 759 N N . SER A 1 89 ? 9.964 -1.040 -21.810 1.00 56.97 89 SER A N 1
ATOM 760 C CA . SER A 1 89 ? 8.589 -1.099 -21.327 1.00 56.97 89 SER A CA 1
ATOM 761 C C . SER A 1 89 ? 8.644 -0.827 -19.826 1.00 56.97 89 SER A C 1
ATOM 763 O O . SER A 1 89 ? 9.275 -1.602 -19.100 1.00 56.97 89 SER A O 1
ATOM 765 N N . LYS A 1 90 ? 8.044 0.274 -19.353 1.00 59.50 90 LYS A N 1
ATOM 766 C CA . LYS A 1 90 ? 7.783 0.434 -17.917 1.00 59.50 90 LYS A CA 1
ATOM 767 C C . LYS A 1 90 ? 7.030 -0.830 -17.485 1.00 59.50 90 LYS A C 1
ATOM 769 O O . LYS A 1 90 ? 6.012 -1.153 -18.094 1.00 59.50 90 LYS A O 1
ATOM 774 N N . ARG A 1 91 ? 7.559 -1.593 -16.524 1.00 65.44 91 ARG A N 1
ATOM 775 C CA . ARG A 1 91 ? 6.797 -2.703 -15.942 1.00 65.44 91 ARG A CA 1
ATOM 776 C C . ARG A 1 91 ? 5.617 -2.069 -15.211 1.00 65.44 91 ARG A C 1
ATOM 778 O O . ARG A 1 91 ? 5.832 -1.291 -14.291 1.00 65.44 91 ARG A O 1
ATOM 785 N N . GLN A 1 92 ? 4.402 -2.324 -15.683 1.00 72.50 92 GLN A N 1
ATOM 786 C CA . GLN A 1 92 ? 3.186 -1.887 -15.005 1.00 72.50 92 GLN A CA 1
ATOM 787 C C . GLN A 1 92 ? 2.802 -2.982 -14.017 1.00 72.50 92 GLN A C 1
ATOM 789 O O . GLN A 1 92 ? 2.334 -4.042 -14.425 1.00 72.50 92 GLN A O 1
ATOM 794 N N . TYR A 1 93 ? 3.073 -2.752 -12.736 1.00 83.06 93 TYR A N 1
ATOM 795 C CA . TYR A 1 93 ? 2.630 -3.645 -11.672 1.00 83.06 93 TYR A CA 1
ATOM 796 C C . TYR A 1 93 ? 1.202 -3.276 -11.266 1.00 83.06 93 TYR A C 1
ATOM 798 O O . TYR A 1 93 ? 0.863 -2.096 -11.197 1.00 83.06 93 TYR A O 1
ATOM 806 N N . GLN A 1 94 ? 0.379 -4.288 -11.015 1.00 88.69 94 GLN A N 1
ATOM 807 C CA . GLN A 1 94 ? -0.929 -4.144 -10.387 1.00 88.69 94 GLN A CA 1
ATOM 808 C C . GLN A 1 94 ? -0.835 -4.811 -9.019 1.00 88.69 94 GLN A C 1
ATOM 810 O O . GLN A 1 94 ? -0.547 -6.005 -8.937 1.00 88.69 94 GLN A O 1
ATOM 815 N N . LEU A 1 95 ? -1.008 -4.033 -7.958 1.00 90.00 95 LEU A N 1
ATOM 816 C CA . LEU A 1 95 ? -0.884 -4.483 -6.577 1.00 90.00 95 LEU A CA 1
ATOM 817 C C . LEU A 1 95 ? -2.240 -4.355 -5.893 1.00 90.00 95 LEU A C 1
ATOM 819 O O . LEU A 1 95 ? -2.853 -3.294 -5.941 1.00 90.00 95 LEU A O 1
ATOM 823 N N . ILE A 1 96 ? -2.705 -5.430 -5.260 1.00 94.00 96 ILE A N 1
ATOM 824 C CA . ILE A 1 96 ? -3.926 -5.423 -4.452 1.00 94.00 96 ILE A CA 1
ATOM 825 C C . ILE A 1 96 ? -3.532 -5.757 -3.019 1.00 94.00 96 ILE A C 1
ATOM 827 O O . ILE A 1 96 ? -2.977 -6.825 -2.763 1.00 94.00 96 ILE A O 1
ATOM 831 N N . LEU A 1 97 ? -3.823 -4.843 -2.100 1.00 95.19 97 LEU A N 1
ATOM 832 C CA . LEU A 1 97 ? -3.706 -5.070 -0.669 1.00 95.19 97 LEU A CA 1
ATOM 833 C C . LEU A 1 97 ? -5.054 -5.552 -0.135 1.00 95.19 97 LEU A C 1
ATOM 835 O O . LEU A 1 97 ? -6.043 -4.824 -0.201 1.00 95.19 97 LEU A O 1
ATOM 839 N N . ALA A 1 98 ? -5.084 -6.779 0.376 1.00 95.19 98 ALA A N 1
ATOM 840 C CA . ALA A 1 98 ? -6.247 -7.349 1.041 1.00 95.19 98 ALA A CA 1
ATOM 841 C C . ALA A 1 98 ? -6.070 -7.250 2.560 1.00 95.19 98 ALA A C 1
ATOM 843 O O . ALA A 1 98 ? -5.058 -7.705 3.091 1.00 95.19 98 ALA A O 1
ATOM 844 N N . ILE A 1 99 ? -7.042 -6.650 3.243 1.00 94.94 99 ILE A N 1
ATOM 845 C CA . ILE A 1 99 ? -7.012 -6.386 4.685 1.00 94.94 99 ILE A CA 1
ATOM 846 C C . ILE A 1 99 ? -8.110 -7.200 5.347 1.00 94.94 99 ILE A C 1
ATOM 848 O O . ILE A 1 99 ? -9.269 -7.102 4.946 1.00 94.94 99 ILE A O 1
ATOM 852 N N . ASP A 1 100 ? -7.744 -7.990 6.350 1.00 94.81 100 ASP A N 1
ATOM 853 C CA . ASP A 1 100 ? -8.724 -8.695 7.167 1.00 94.81 100 ASP A CA 1
ATOM 854 C C . ASP A 1 100 ? -9.480 -7.668 8.026 1.00 94.81 100 ASP A C 1
ATOM 856 O O . ASP A 1 100 ? -8.873 -6.868 8.737 1.00 94.81 100 ASP A O 1
ATOM 860 N N . ASP A 1 101 ? -10.800 -7.663 7.911 1.00 94.19 101 ASP A N 1
ATOM 861 C CA . ASP A 1 101 ? -11.741 -6.766 8.584 1.00 94.19 101 ASP A CA 1
ATOM 862 C C . ASP A 1 101 ? -12.634 -7.550 9.568 1.00 94.19 101 ASP A C 1
ATOM 864 O O . ASP A 1 101 ? -13.702 -7.097 9.979 1.00 94.19 101 ASP A O 1
ATOM 868 N N . SER A 1 102 ? -12.207 -8.758 9.952 1.00 93.94 102 SER A N 1
ATOM 869 C CA . SER A 1 102 ? -12.874 -9.603 10.942 1.00 93.94 102 SER A CA 1
ATOM 870 C C . SER A 1 102 ? -12.523 -9.251 12.387 1.00 93.94 102 SER A C 1
ATOM 872 O O . SER A 1 102 ? -11.499 -8.637 12.678 1.00 93.94 102 SER A O 1
ATOM 874 N N . GLN A 1 103 ? -13.333 -9.758 13.319 1.00 91.75 103 GLN A N 1
ATOM 875 C CA . GLN A 1 103 ? -13.104 -9.649 14.766 1.00 91.75 103 GLN A CA 1
ATOM 876 C C . GLN A 1 103 ? -11.786 -10.283 15.232 1.00 91.75 103 GLN A C 1
ATOM 878 O O . GLN A 1 103 ? -11.304 -9.963 16.312 1.00 91.75 103 GLN A O 1
ATOM 883 N N . SER A 1 104 ? -11.161 -11.164 14.442 1.00 90.06 104 SER A N 1
ATOM 884 C CA . SER A 1 104 ? -9.833 -11.697 14.790 1.00 90.06 104 SER A CA 1
ATOM 885 C C . SER A 1 104 ? -8.749 -10.612 14.799 1.00 90.06 104 SER A C 1
ATOM 887 O O . SER A 1 104 ? -7.748 -10.725 15.509 1.00 90.06 104 SER A O 1
ATOM 889 N N . MET A 1 105 ? -8.993 -9.526 14.065 1.00 90.56 105 MET A N 1
ATOM 890 C CA . MET A 1 105 ? -8.164 -8.332 14.038 1.00 90.56 105 MET A CA 1
ATOM 891 C C . MET A 1 105 ? -8.514 -7.361 15.169 1.00 90.56 105 MET A C 1
ATOM 893 O O . MET A 1 105 ? -7.846 -6.338 15.293 1.00 90.56 105 MET A O 1
ATOM 897 N N . ASP A 1 106 ? -9.496 -7.669 16.033 1.00 85.44 106 ASP A N 1
ATOM 898 C CA . ASP A 1 106 ? -9.898 -6.859 17.194 1.00 85.44 106 ASP A CA 1
ATOM 899 C C . ASP A 1 106 ? -8.895 -6.929 18.362 1.00 85.44 106 ASP A C 1
ATOM 901 O O . ASP A 1 106 ? -9.225 -7.025 19.541 1.00 85.44 106 ASP A O 1
ATOM 905 N N . ASN A 1 107 ? -7.611 -6.897 18.023 1.00 89.12 107 ASN A N 1
ATOM 906 C CA . ASN A 1 107 ? -6.513 -6.733 18.947 1.00 89.12 107 ASN A CA 1
ATOM 907 C C . ASN A 1 107 ? -5.806 -5.417 18.628 1.00 89.12 107 ASN A C 1
ATOM 909 O O . ASN A 1 107 ? -5.389 -5.180 17.496 1.00 89.12 107 ASN A O 1
ATOM 913 N N . LEU A 1 108 ? -5.621 -4.591 19.655 1.00 87.56 108 LEU A N 1
ATOM 914 C CA . LEU A 1 108 ? -5.006 -3.268 19.570 1.00 87.56 108 LEU A CA 1
ATOM 915 C C . LEU A 1 108 ? -3.706 -3.246 18.751 1.00 87.56 108 LEU A C 1
ATOM 917 O O . LEU A 1 108 ? -3.543 -2.429 17.846 1.00 87.56 108 LEU A O 1
ATOM 921 N N . GLN A 1 109 ? -2.795 -4.179 19.036 1.00 89.06 109 GLN A N 1
ATOM 922 C CA . GLN A 1 109 ? -1.497 -4.247 18.374 1.00 89.06 109 GLN A CA 1
ATOM 923 C C . GLN A 1 109 ? -1.624 -4.698 16.916 1.00 89.06 109 GLN A C 1
ATOM 925 O O . GLN A 1 109 ? -0.880 -4.220 16.061 1.00 89.06 109 GLN A O 1
ATOM 930 N N . VAL A 1 110 ? -2.578 -5.583 16.621 1.00 91.31 110 VAL A N 1
ATOM 931 C CA . VAL A 1 110 ? -2.840 -6.069 15.262 1.00 91.31 110 VAL A CA 1
ATOM 932 C C . VAL A 1 110 ? -3.466 -4.968 14.404 1.00 91.31 110 VAL A C 1
ATOM 934 O O . VAL A 1 110 ? -2.959 -4.709 13.314 1.00 91.31 110 VAL A O 1
ATOM 937 N N . LYS A 1 111 ? -4.482 -4.249 14.911 1.00 90.31 111 LYS A N 1
ATOM 938 C CA . LYS A 1 111 ? -5.075 -3.089 14.216 1.00 90.31 111 LYS A CA 1
ATOM 939 C C . LYS A 1 111 ? -4.031 -2.026 13.921 1.00 90.31 111 LYS A C 1
ATOM 941 O O . LYS A 1 111 ? -3.938 -1.546 12.794 1.00 90.31 111 LYS A O 1
ATOM 946 N N . ARG A 1 112 ? -3.223 -1.693 14.932 1.00 90.00 112 ARG A N 1
ATOM 947 C CA . ARG A 1 112 ? -2.138 -0.721 14.807 1.00 90.00 112 ARG A CA 1
ATOM 948 C C . ARG A 1 112 ? -1.195 -1.093 13.671 1.00 90.00 112 ARG A C 1
ATOM 950 O O . ARG A 1 112 ? -1.007 -0.305 12.751 1.00 90.00 112 ARG A O 1
ATOM 957 N N . LEU A 1 113 ? -0.655 -2.310 13.704 1.00 91.69 113 LEU A N 1
ATOM 958 C CA . LEU A 1 113 ? 0.280 -2.775 12.683 1.00 91.69 113 LEU A CA 1
ATOM 959 C C . LEU A 1 113 ? -0.360 -2.833 11.294 1.00 91.69 113 LEU A C 1
ATOM 961 O O . LEU A 1 113 ? 0.294 -2.466 10.321 1.00 91.69 113 LEU A O 1
ATOM 965 N N . ALA A 1 114 ? -1.620 -3.259 11.184 1.00 93.06 114 ALA A N 1
ATOM 966 C CA . ALA A 1 114 ? -2.327 -3.317 9.908 1.00 93.06 114 ALA A CA 1
ATOM 967 C C . ALA A 1 114 ? -2.494 -1.923 9.281 1.00 93.06 114 ALA A C 1
ATOM 969 O O . ALA A 1 114 ? -2.212 -1.745 8.095 1.00 93.06 114 ALA A O 1
ATOM 970 N N . LEU A 1 115 ? -2.892 -0.926 10.077 1.00 92.31 115 LEU A N 1
ATOM 971 C CA . LEU A 1 115 ? -3.090 0.451 9.617 1.00 92.31 115 LEU A CA 1
ATOM 972 C C . LEU A 1 115 ? -1.771 1.160 9.304 1.00 92.31 115 LEU A C 1
ATOM 974 O O . LEU A 1 115 ? -1.650 1.794 8.258 1.00 92.31 115 LEU A O 1
ATOM 978 N N . GLU A 1 116 ? -0.760 1.012 10.160 1.00 93.38 116 GLU A N 1
ATOM 979 C CA . GLU A 1 116 ? 0.581 1.545 9.893 1.00 93.38 116 GLU A CA 1
ATOM 980 C C . GLU A 1 116 ? 1.168 0.922 8.616 1.00 93.38 116 GLU A C 1
ATOM 982 O O . GLU A 1 116 ? 1.711 1.633 7.772 1.00 93.38 116 GLU A O 1
ATOM 987 N N . SER A 1 117 ? 0.989 -0.388 8.412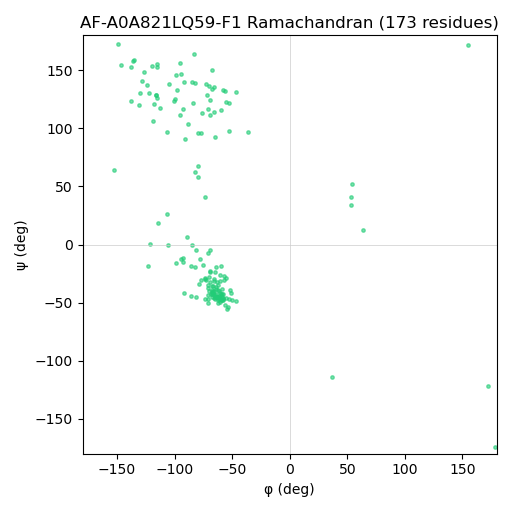 1.00 94.50 117 SER A N 1
ATOM 988 C CA . SER A 1 117 ? 1.452 -1.083 7.202 1.00 94.50 117 SER A CA 1
ATOM 989 C C . SER A 1 117 ? 0.704 -0.637 5.945 1.00 94.50 117 SER A C 1
ATOM 991 O O . SER A 1 117 ? 1.327 -0.479 4.895 1.00 94.50 117 SER A O 1
ATOM 993 N N . LEU A 1 118 ? -0.613 -0.415 6.032 1.00 94.62 118 LEU A N 1
ATOM 994 C CA . LEU A 1 118 ? -1.416 0.141 4.939 1.00 94.62 118 LEU A CA 1
ATOM 995 C C . LEU A 1 118 ? -0.845 1.485 4.483 1.00 94.62 118 LEU A C 1
ATOM 997 O O . LEU A 1 118 ? -0.611 1.680 3.290 1.00 94.62 118 LEU A O 1
ATOM 1001 N N . ILE A 1 119 ? -0.633 2.401 5.427 1.00 94.12 119 ILE A N 1
ATOM 1002 C CA . ILE A 1 119 ? -0.168 3.759 5.137 1.00 94.12 119 ILE A CA 1
ATOM 1003 C C . ILE A 1 119 ? 1.246 3.717 4.576 1.00 94.12 119 ILE A C 1
ATOM 1005 O O . ILE A 1 119 ? 1.499 4.307 3.526 1.00 94.12 119 ILE A O 1
ATOM 1009 N N . LEU A 1 120 ? 2.129 2.945 5.212 1.00 95.06 120 LEU A N 1
ATOM 1010 C CA . LEU A 1 120 ? 3.492 2.719 4.753 1.00 95.06 120 LEU A CA 1
ATOM 1011 C C . LEU A 1 120 ? 3.519 2.233 3.297 1.00 95.06 120 LEU A C 1
ATOM 1013 O O . LEU A 1 120 ? 4.158 2.854 2.448 1.00 95.06 120 LEU A O 1
ATOM 1017 N N . LEU A 1 121 ? 2.785 1.162 2.979 1.00 93.56 121 LEU A N 1
ATOM 1018 C CA . LEU A 1 121 ? 2.733 0.609 1.623 1.00 93.56 121 LEU A CA 1
ATOM 1019 C C . LEU A 1 121 ? 2.105 1.587 0.629 1.00 93.56 121 LEU A C 1
ATOM 1021 O O . LEU A 1 121 ? 2.663 1.801 -0.447 1.00 93.56 121 LEU A O 1
ATOM 1025 N N . GLY A 1 122 ? 0.972 2.196 0.975 1.00 92.56 122 GLY A N 1
ATOM 1026 C CA . GLY A 1 122 ? 0.272 3.134 0.103 1.00 92.56 122 GLY A CA 1
ATOM 1027 C C . GLY A 1 122 ? 1.130 4.349 -0.251 1.00 92.56 122 GLY A C 1
ATOM 1028 O O . GLY A 1 122 ? 1.246 4.702 -1.427 1.00 92.56 122 GLY A O 1
ATOM 1029 N N . GLN A 1 123 ? 1.797 4.954 0.736 1.00 92.25 123 GLN A N 1
ATOM 1030 C CA . GLN A 1 123 ? 2.690 6.094 0.522 1.00 92.25 123 GLN A CA 1
ATOM 1031 C C . GLN A 1 123 ? 3.944 5.697 -0.263 1.00 92.25 123 GLN A C 1
ATOM 1033 O O . GLN A 1 123 ? 4.300 6.381 -1.224 1.00 92.25 123 GLN A O 1
ATOM 1038 N N . THR A 1 124 ? 4.591 4.576 0.075 1.00 92.31 124 THR A N 1
ATOM 1039 C CA . THR A 1 124 ? 5.784 4.118 -0.648 1.00 92.31 124 THR A CA 1
ATOM 1040 C C . THR A 1 124 ? 5.484 3.807 -2.115 1.00 92.31 124 THR A C 1
ATOM 1042 O O . THR A 1 124 ? 6.231 4.235 -2.996 1.00 92.31 124 THR A O 1
ATOM 1045 N N . LEU A 1 125 ? 4.392 3.095 -2.409 1.00 88.62 125 LEU A N 1
ATOM 1046 C CA . LEU A 1 125 ? 4.017 2.753 -3.785 1.00 88.62 125 LEU A CA 1
ATOM 1047 C C . LEU A 1 125 ? 3.634 3.989 -4.605 1.00 88.62 125 LEU A C 1
ATOM 1049 O O . LEU A 1 125 ? 3.976 4.059 -5.787 1.00 88.62 125 LEU A O 1
ATOM 1053 N N . ASN A 1 126 ? 2.994 4.978 -3.971 1.00 87.38 126 ASN A N 1
ATOM 1054 C CA . ASN A 1 126 ? 2.695 6.264 -4.594 1.00 87.38 126 ASN A CA 1
ATOM 1055 C C . ASN A 1 126 ? 3.981 7.045 -4.934 1.00 87.38 126 ASN A C 1
ATOM 1057 O O . ASN A 1 126 ? 4.120 7.550 -6.046 1.00 87.38 126 ASN A O 1
ATOM 1061 N N . LEU A 1 127 ? 4.967 7.087 -4.027 1.00 87.19 127 LEU A N 1
ATOM 1062 C CA . LEU A 1 127 ? 6.266 7.734 -4.279 1.00 87.19 127 LEU A CA 1
ATOM 1063 C C . LEU A 1 127 ? 7.089 7.042 -5.376 1.00 87.19 127 LEU A C 1
ATOM 1065 O O . LEU A 1 127 ? 7.855 7.699 -6.081 1.00 87.19 127 LEU A O 1
ATOM 1069 N N . LEU A 1 128 ? 6.955 5.724 -5.514 1.00 83.69 128 LEU A N 1
ATOM 1070 C CA . LEU A 1 128 ? 7.673 4.932 -6.513 1.00 83.69 128 LEU A CA 1
ATOM 1071 C C . LEU A 1 128 ? 7.041 4.963 -7.914 1.00 83.69 128 LEU A C 1
ATOM 1073 O O . LEU A 1 128 ? 7.633 4.400 -8.837 1.00 83.69 128 LEU A O 1
ATOM 1077 N N . ASP A 1 129 ? 5.874 5.596 -8.091 1.00 78.50 129 ASP A N 1
ATOM 1078 C CA . ASP A 1 129 ? 5.109 5.593 -9.353 1.00 78.50 129 ASP A CA 1
ATOM 1079 C C . ASP A 1 129 ? 4.864 4.152 -9.862 1.00 78.50 129 ASP A C 1
ATOM 1081 O O . ASP A 1 129 ? 5.009 3.830 -11.050 1.00 78.50 129 ASP A O 1
ATOM 1085 N N . VAL A 1 130 ? 4.551 3.233 -8.934 1.00 71.75 130 VAL A N 1
ATOM 1086 C CA . VAL A 1 130 ? 4.309 1.816 -9.244 1.00 71.75 130 VAL A CA 1
ATOM 1087 C C . VAL A 1 130 ? 2.899 1.662 -9.794 1.00 71.75 130 VAL A C 1
ATOM 1089 O O . VAL A 1 130 ? 1.953 1.511 -9.036 1.00 71.75 130 VAL A O 1
ATOM 1092 N N . GLY A 1 131 ? 2.777 1.642 -11.122 1.00 77.06 131 GLY A N 1
ATOM 1093 C CA . GLY A 1 131 ? 1.597 1.155 -11.848 1.00 77.06 131 GLY A CA 1
ATOM 1094 C C . GLY A 1 131 ? 0.241 1.462 -11.193 1.00 77.06 131 GLY A C 1
ATOM 1095 O O . GLY A 1 131 ? -0.176 2.612 -11.157 1.00 77.06 131 GLY A O 1
ATOM 1096 N N . GLN A 1 132 ? -0.472 0.421 -10.756 1.00 87.69 132 GLN A N 1
ATOM 1097 C CA . GLN A 1 132 ? -1.808 0.502 -10.154 1.00 87.69 132 GLN A CA 1
ATOM 1098 C C . GLN A 1 132 ? -1.822 -0.148 -8.765 1.00 87.69 132 GLN A C 1
ATOM 1100 O O . GLN A 1 132 ? -1.292 -1.249 -8.597 1.00 87.69 132 GLN A O 1
ATOM 1105 N N . PHE A 1 133 ? -2.478 0.496 -7.796 1.00 90.75 133 PHE A N 1
ATOM 1106 C CA . PHE A 1 133 ? -2.585 0.027 -6.411 1.00 90.75 133 PHE A CA 1
ATOM 1107 C C . PHE A 1 133 ? -4.038 0.071 -5.921 1.00 90.75 133 PHE A C 1
ATOM 1109 O O . PHE A 1 133 ? -4.675 1.124 -5.913 1.00 90.75 133 PHE A O 1
ATOM 1116 N N . GLY A 1 134 ? -4.566 -1.088 -5.534 1.00 94.19 134 GLY A N 1
ATOM 1117 C CA . GLY A 1 134 ? -5.928 -1.272 -5.045 1.00 94.19 134 GLY A CA 1
ATOM 1118 C C . GLY A 1 134 ? -5.939 -1.811 -3.620 1.00 94.19 134 GLY A C 1
ATOM 1119 O O . GLY A 1 134 ? -5.005 -2.488 -3.195 1.00 94.19 134 GLY A O 1
ATOM 1120 N N . ILE A 1 135 ? -7.013 -1.522 -2.892 1.00 96.12 135 ILE A N 1
ATOM 1121 C CA . ILE A 1 135 ? -7.203 -1.946 -1.504 1.00 96.12 135 ILE A CA 1
ATOM 1122 C C . ILE A 1 135 ? -8.584 -2.586 -1.379 1.00 96.12 135 ILE A C 1
ATOM 1124 O O . ILE A 1 135 ? -9.591 -2.009 -1.804 1.00 96.12 135 ILE A O 1
ATOM 1128 N N . VAL A 1 136 ? -8.637 -3.769 -0.780 1.00 95.88 136 VAL A N 1
ATOM 1129 C CA . VAL A 1 136 ? -9.872 -4.498 -0.486 1.00 95.88 136 VAL A CA 1
ATOM 1130 C C . VAL A 1 136 ? -9.882 -4.905 0.983 1.00 95.88 136 VAL A C 1
ATOM 1132 O O . VAL A 1 136 ? -8.846 -5.295 1.517 1.00 95.88 136 VAL A O 1
ATOM 1135 N N . SER A 1 137 ? -11.037 -4.831 1.635 1.00 95.25 137 SER A N 1
ATOM 1136 C CA . SER A 1 137 ? -11.258 -5.521 2.903 1.00 95.25 137 SER A CA 1
ATOM 1137 C C . SER A 1 137 ? -11.920 -6.869 2.656 1.00 95.25 137 SER A C 1
ATOM 1139 O O . SER A 1 137 ? -12.702 -7.025 1.713 1.00 95.25 137 SER A O 1
ATOM 1141 N N . PHE A 1 138 ? -11.598 -7.848 3.492 1.00 95.06 138 PHE A N 1
ATOM 1142 C CA . PHE A 1 138 ? -12.210 -9.170 3.480 1.00 95.06 138 PHE A CA 1
ATOM 1143 C C . PHE A 1 138 ? -12.540 -9.630 4.901 1.00 95.06 138 PHE A C 1
ATOM 1145 O O . PHE A 1 138 ? -11.961 -9.166 5.873 1.00 95.06 138 PHE A O 1
ATOM 1152 N N . GLY A 1 139 ? -13.482 -10.556 5.007 1.00 93.19 139 GLY A N 1
ATOM 1153 C CA . GLY A 1 139 ? -14.012 -11.074 6.261 1.00 93.19 139 GLY A CA 1
ATOM 1154 C C . GLY A 1 139 ? -15.195 -11.969 5.921 1.00 93.19 139 GLY A C 1
ATOM 1155 O O . GLY A 1 139 ? -15.063 -12.889 5.117 1.00 93.19 139 GLY A O 1
ATOM 1156 N N . GLN A 1 140 ? -16.374 -11.672 6.449 1.00 92.44 140 GLN A N 1
ATOM 1157 C CA . GLN A 1 140 ? -17.622 -12.278 6.001 1.00 92.44 140 GLN A CA 1
ATOM 1158 C C . GLN A 1 140 ? -18.032 -11.734 4.627 1.00 92.44 140 GLN A C 1
ATOM 1160 O O . GLN A 1 140 ? -18.650 -12.445 3.836 1.00 92.44 140 GLN A O 1
ATOM 1165 N N . TYR A 1 141 ? -17.676 -10.483 4.343 1.00 90.38 141 TYR A N 1
ATOM 1166 C CA . TYR A 1 141 ? -17.924 -9.815 3.076 1.00 90.38 141 TYR A CA 1
ATOM 1167 C C . TYR A 1 141 ? -16.620 -9.241 2.529 1.00 90.38 141 TYR A C 1
ATOM 1169 O O . TYR A 1 141 ? -15.735 -8.830 3.279 1.00 90.38 141 TYR A O 1
ATOM 1177 N N . ILE A 1 142 ? -16.514 -9.201 1.202 1.00 92.75 142 ILE A N 1
ATOM 1178 C CA . ILE A 1 142 ? -15.403 -8.550 0.511 1.00 92.75 142 ILE A CA 1
ATOM 1179 C C . ILE A 1 142 ? -15.884 -7.182 0.044 1.00 92.75 142 ILE A C 1
ATOM 1181 O O . ILE A 1 142 ? -16.856 -7.094 -0.708 1.00 92.75 142 ILE A O 1
ATOM 1185 N N . THR A 1 143 ? -15.188 -6.125 0.456 1.00 93.88 143 THR A N 1
ATOM 1186 C CA . THR A 1 143 ? -15.512 -4.749 0.068 1.00 93.88 143 THR A CA 1
ATOM 1187 C C . THR A 1 143 ? -14.316 -4.106 -0.616 1.00 93.88 143 THR A C 1
ATOM 1189 O O . THR A 1 143 ? -13.193 -4.129 -0.118 1.00 93.88 143 THR A O 1
ATOM 1192 N N . MET A 1 144 ? -14.547 -3.499 -1.779 1.00 95.25 144 MET A N 1
ATOM 1193 C CA . MET A 1 144 ? -13.524 -2.697 -2.444 1.00 95.25 144 MET A CA 1
ATOM 1194 C C . MET A 1 144 ? -13.405 -1.344 -1.736 1.00 95.25 144 MET A C 1
ATOM 1196 O O . MET A 1 144 ? -14.330 -0.530 -1.784 1.00 95.25 144 MET A O 1
ATOM 1200 N N . LEU A 1 145 ? -12.266 -1.101 -1.087 1.00 94.81 145 LEU A N 1
ATOM 1201 C CA . LEU A 1 145 ? -11.991 0.163 -0.404 1.00 94.81 145 LEU A CA 1
ATOM 1202 C C . LEU A 1 145 ? -11.416 1.193 -1.380 1.00 94.81 145 LEU A C 1
ATOM 1204 O O . LEU A 1 145 ? -11.889 2.324 -1.421 1.00 94.81 145 LEU A O 1
ATOM 1208 N N . GLN A 1 146 ? -10.468 0.768 -2.223 1.00 94.00 146 GLN A N 1
ATOM 1209 C CA . GLN A 1 146 ? -9.896 1.568 -3.305 1.00 94.00 146 GLN A CA 1
ATOM 1210 C C . GLN A 1 146 ? -9.731 0.719 -4.582 1.00 94.00 146 GLN A C 1
ATOM 1212 O O . GLN A 1 146 ? -9.027 -0.295 -4.552 1.00 94.00 146 GLN A O 1
ATOM 1217 N N . PRO A 1 147 ? -10.317 1.118 -5.725 1.00 94.31 147 PRO A N 1
ATOM 1218 C CA . PRO A 1 147 ? -10.079 0.468 -7.013 1.00 94.31 147 PRO A CA 1
ATOM 1219 C C . PRO A 1 147 ? -8.643 0.667 -7.525 1.00 94.31 147 PRO A C 1
ATOM 1221 O O . PRO A 1 147 ? -8.057 1.730 -7.345 1.00 94.31 147 PRO A O 1
ATOM 1224 N N . LEU A 1 148 ? -8.122 -0.299 -8.291 1.00 91.81 148 LEU A N 1
ATOM 1225 C CA . LEU A 1 148 ? -6.803 -0.221 -8.952 1.00 91.81 148 LEU A CA 1
ATOM 1226 C C . LEU A 1 148 ? -6.632 0.994 -9.883 1.00 91.81 148 LEU A C 1
ATOM 1228 O O . LEU A 1 148 ? -5.513 1.427 -10.146 1.00 91.81 148 LEU A O 1
ATOM 1232 N N . SER A 1 149 ? -7.728 1.514 -10.436 1.00 87.69 149 SER A N 1
ATOM 1233 C CA . SER A 1 149 ? -7.715 2.669 -11.338 1.00 87.69 149 SER A CA 1
ATOM 1234 C C . SER A 1 149 ? -7.565 4.011 -10.618 1.00 87.69 149 SER A C 1
ATOM 1236 O O . SER A 1 149 ? -7.372 5.026 -11.284 1.00 87.69 149 SER A O 1
ATOM 1238 N N . GLN A 1 150 ? -7.708 4.038 -9.292 1.00 87.62 150 GLN A N 1
ATOM 1239 C CA . GLN A 1 150 ? -7.642 5.247 -8.481 1.00 87.62 150 GLN A CA 1
ATOM 1240 C C . GLN A 1 150 ? -6.247 5.389 -7.866 1.00 87.62 150 GLN A C 1
ATOM 1242 O O . GLN A 1 150 ? -5.705 4.441 -7.304 1.00 87.62 150 GLN A O 1
ATOM 1247 N N . ASN A 1 151 ? -5.667 6.586 -7.957 1.00 85.38 151 ASN A N 1
ATOM 1248 C CA . ASN A 1 151 ? -4.374 6.868 -7.338 1.00 85.38 151 ASN A CA 1
ATOM 1249 C C . ASN A 1 151 ? -4.528 6.971 -5.820 1.00 85.38 151 ASN A C 1
ATOM 1251 O O . ASN A 1 151 ? -5.458 7.615 -5.332 1.00 85.38 151 ASN A O 1
ATOM 1255 N N . PHE A 1 152 ? -3.589 6.397 -5.075 1.00 88.81 152 PHE A N 1
ATOM 1256 C CA . PHE A 1 152 ? -3.567 6.537 -3.626 1.00 88.81 152 PHE A CA 1
ATOM 1257 C C . PHE A 1 152 ? -3.144 7.958 -3.235 1.00 88.81 152 PHE A C 1
ATOM 1259 O O . PHE A 1 152 ? -2.139 8.478 -3.718 1.00 88.81 152 PHE A O 1
ATOM 1266 N N . ASN A 1 153 ? -3.928 8.604 -2.380 1.00 90.06 153 ASN A N 1
ATOM 1267 C CA . ASN A 1 153 ? -3.646 9.935 -1.856 1.00 90.06 153 ASN A CA 1
ATOM 1268 C C . ASN A 1 153 ? -4.231 10.067 -0.444 1.00 90.06 153 ASN A C 1
ATOM 1270 O O . ASN A 1 153 ? -4.967 9.190 0.007 1.00 90.06 153 ASN A O 1
ATOM 1274 N N . HIS A 1 154 ? -3.923 11.177 0.224 1.00 90.38 154 HIS A N 1
ATOM 1275 C CA . HIS A 1 154 ? -4.365 11.453 1.591 1.00 90.38 154 HIS A CA 1
ATOM 1276 C C . HIS A 1 154 ? -5.891 11.310 1.773 1.00 90.38 154 HIS A C 1
ATOM 1278 O O . HIS A 1 154 ? -6.348 10.609 2.668 1.00 90.38 154 HIS A O 1
ATOM 1284 N N . GLN A 1 155 ? -6.693 11.888 0.872 1.00 91.50 155 GLN A N 1
ATOM 1285 C CA . GLN A 1 155 ? -8.160 11.838 0.963 1.00 91.50 155 GLN A CA 1
ATOM 1286 C C . GLN A 1 155 ? -8.722 10.422 0.784 1.00 91.50 155 GLN A C 1
ATOM 1288 O O . GLN A 1 155 ? -9.617 10.009 1.516 1.00 91.50 155 GLN A O 1
ATOM 1293 N N . ASN A 1 156 ? -8.191 9.663 -0.175 1.00 90.81 156 ASN A N 1
ATOM 1294 C CA . ASN A 1 156 ? -8.610 8.282 -0.407 1.00 90.81 156 ASN A CA 1
ATOM 1295 C C . ASN A 1 156 ? -8.205 7.389 0.769 1.00 90.81 156 ASN A C 1
ATOM 1297 O O . ASN A 1 156 ? -8.956 6.496 1.147 1.00 90.81 156 ASN A O 1
ATOM 1301 N N . GLY A 1 157 ? -7.051 7.663 1.378 1.00 92.00 157 GLY A N 1
ATOM 1302 C CA . GLY A 1 157 ? -6.598 7.009 2.597 1.00 92.00 157 GLY A CA 1
ATOM 1303 C C . GLY A 1 157 ? -7.576 7.164 3.760 1.00 92.00 157 GLY A C 1
ATOM 1304 O O . GLY A 1 157 ? -7.967 6.170 4.371 1.00 92.00 157 GLY A O 1
ATOM 1305 N N . ILE A 1 158 ? -8.061 8.387 3.993 1.00 92.50 158 ILE A N 1
ATOM 1306 C CA . ILE A 1 158 ? -9.102 8.655 4.997 1.00 92.50 158 ILE A CA 1
ATOM 1307 C C . ILE A 1 158 ? -10.365 7.841 4.693 1.00 92.50 158 ILE A C 1
ATOM 1309 O O . ILE A 1 158 ? -10.872 7.158 5.574 1.00 92.50 158 ILE A O 1
ATOM 1313 N N . GLN A 1 159 ? -10.826 7.810 3.438 1.00 92.06 159 GLN A N 1
ATOM 1314 C CA . GLN A 1 159 ? -12.009 7.023 3.055 1.00 92.06 159 GLN A CA 1
ATOM 1315 C C . GLN A 1 159 ? -11.829 5.512 3.263 1.00 92.06 159 GLN A C 1
ATOM 1317 O O . GLN A 1 159 ? -12.789 4.810 3.583 1.00 92.06 159 GLN A O 1
ATOM 1322 N N . VAL A 1 160 ? -10.617 4.989 3.057 1.00 92.56 160 VAL A N 1
ATOM 1323 C CA . VAL A 1 160 ? -10.280 3.588 3.354 1.00 92.56 160 VAL A CA 1
ATOM 1324 C C . VAL A 1 160 ? -10.390 3.341 4.860 1.00 92.56 160 VAL A C 1
ATOM 1326 O O . VAL A 1 160 ? -10.994 2.353 5.273 1.00 92.56 160 VAL A O 1
ATOM 1329 N N . LEU A 1 161 ? -9.858 4.255 5.672 1.00 90.88 161 LEU A N 1
ATOM 1330 C CA . LEU A 1 161 ? -9.887 4.179 7.131 1.00 90.88 161 LEU A CA 1
ATOM 1331 C C . LEU A 1 161 ? -11.310 4.283 7.701 1.00 90.88 161 LEU A C 1
ATOM 1333 O O . LEU A 1 161 ? -11.658 3.532 8.604 1.00 90.88 161 LEU A O 1
ATOM 1337 N N . GLU A 1 162 ? -12.155 5.148 7.138 1.00 90.50 162 GLU A N 1
ATOM 1338 C CA . GLU A 1 162 ? -13.571 5.291 7.510 1.00 90.50 162 GLU A CA 1
ATOM 1339 C C . GLU A 1 162 ? -14.375 3.994 7.304 1.00 90.50 162 GLU A C 1
ATOM 1341 O O . GLU A 1 162 ? -15.389 3.772 7.972 1.00 90.50 162 GLU A O 1
ATOM 1346 N N . ARG A 1 163 ? -13.934 3.125 6.385 1.00 91.12 163 ARG A N 1
ATOM 1347 C CA . ARG A 1 163 ? -14.622 1.881 6.005 1.00 91.12 163 ARG A CA 1
ATOM 1348 C C . ARG A 1 163 ? -14.079 0.624 6.683 1.00 91.12 163 ARG A C 1
ATOM 1350 O O . ARG A 1 163 ? -14.767 -0.389 6.643 1.00 91.12 163 ARG A O 1
ATOM 1357 N N . LEU A 1 164 ? -12.885 0.671 7.271 1.00 89.69 164 LEU A N 1
ATOM 1358 C CA . LEU A 1 164 ? -12.310 -0.443 8.032 1.00 89.69 164 LEU A CA 1
ATOM 1359 C C . LEU A 1 164 ? -12.841 -0.416 9.467 1.00 89.69 164 LEU A C 1
ATOM 1361 O O . LEU A 1 164 ? -12.663 0.579 10.170 1.00 89.69 164 LEU A O 1
ATOM 1365 N N . LYS A 1 165 ? -13.490 -1.501 9.898 1.00 89.19 165 LYS A N 1
ATOM 1366 C CA . LYS A 1 165 ? -14.156 -1.596 11.210 1.00 89.19 165 LYS A CA 1
ATOM 1367 C C . LYS A 1 165 ? -13.660 -2.764 12.068 1.00 89.19 165 LYS A C 1
ATOM 1369 O O . LYS A 1 165 ? -13.813 -2.756 13.289 1.00 89.19 165 LYS A O 1
ATOM 1374 N N . PHE A 1 166 ? -13.012 -3.757 11.469 1.00 91.25 166 PHE A N 1
ATOM 1375 C CA . PHE A 1 166 ? -12.473 -4.929 12.161 1.00 91.25 166 PHE A CA 1
ATOM 1376 C C . PHE A 1 166 ? -13.522 -5.655 13.028 1.00 91.25 166 PHE A C 1
ATOM 1378 O O . PHE A 1 166 ? -13.208 -6.150 14.108 1.00 91.25 166 PHE A O 1
ATOM 1385 N N . ASP A 1 167 ? -14.785 -5.672 12.594 1.00 90.69 167 ASP A N 1
ATOM 1386 C CA . ASP A 1 167 ? -15.933 -6.140 13.380 1.00 90.69 167 ASP A CA 1
ATOM 1387 C C . ASP A 1 167 ? -16.703 -7.302 12.726 1.00 90.69 167 ASP A C 1
ATOM 1389 O O . ASP A 1 167 ? -17.658 -7.827 13.314 1.00 90.69 167 ASP A O 1
ATOM 1393 N N . GLN A 1 168 ? -16.270 -7.768 11.548 1.00 91.00 168 GLN A N 1
ATOM 1394 C CA . GLN A 1 168 ? -16.953 -8.848 10.838 1.00 91.00 168 GLN A CA 1
ATOM 1395 C C . GLN A 1 168 ? -16.830 -10.184 11.591 1.00 91.00 168 GLN A C 1
ATOM 1397 O O . GLN A 1 168 ? -15.755 -10.593 12.026 1.00 91.00 168 GLN A O 1
ATOM 1402 N N . THR A 1 169 ? -17.945 -10.909 11.726 1.00 91.25 169 THR A N 1
ATOM 1403 C CA . THR A 1 169 ? -18.027 -12.094 12.612 1.00 91.25 169 THR A CA 1
ATOM 1404 C C . THR A 1 169 ? -17.337 -13.353 12.083 1.00 91.25 169 THR A C 1
ATOM 1406 O O . THR A 1 169 ? -17.104 -14.298 12.834 1.00 91.25 169 THR A O 1
ATOM 1409 N N . LYS A 1 170 ? -17.047 -13.407 10.783 1.00 89.62 170 LYS A N 1
ATOM 1410 C CA . LYS A 1 170 ? -16.432 -14.557 10.115 1.00 89.62 170 LYS A CA 1
ATOM 1411 C C . LYS A 1 170 ? -15.331 -14.070 9.189 1.00 89.62 170 LYS A C 1
ATOM 1413 O O . LYS A 1 170 ? -15.384 -12.937 8.728 1.00 89.62 170 LYS A O 1
ATOM 1418 N N . THR A 1 171 ? -14.408 -14.962 8.859 1.00 90.31 171 THR A N 1
ATOM 1419 C CA . THR A 1 171 ? -13.434 -14.764 7.784 1.00 90.31 171 THR A CA 1
ATOM 1420 C C . THR A 1 171 ? -13.663 -15.861 6.757 1.00 90.31 171 THR A C 1
ATOM 1422 O O . THR A 1 171 ? -13.382 -17.029 7.013 1.00 90.31 171 THR A O 1
ATOM 1425 N N . LEU A 1 172 ? -14.251 -15.504 5.619 1.00 86.38 172 LEU A N 1
ATOM 1426 C CA . LEU A 1 172 ? -14.465 -16.401 4.493 1.00 86.38 172 LEU A CA 1
ATOM 1427 C C . LEU A 1 172 ? -13.252 -16.301 3.575 1.00 86.38 172 LEU A C 1
ATOM 1429 O O . LEU A 1 172 ? -13.186 -15.464 2.676 1.00 86.38 172 LEU A O 1
ATOM 1433 N N . LEU A 1 173 ? -12.274 -17.158 3.837 1.00 78.12 173 LEU A N 1
ATOM 1434 C CA . LEU A 1 173 ? -11.237 -17.466 2.864 1.00 78.12 173 LEU A CA 1
ATOM 1435 C C . LEU A 1 173 ? -11.814 -18.519 1.912 1.00 78.12 173 LEU A C 1
ATOM 1437 O O . LEU A 1 173 ? -12.564 -19.387 2.351 1.00 78.12 173 LEU A O 1
ATOM 1441 N N . ALA A 1 174 ? -11.541 -18.396 0.613 1.00 69.69 174 ALA A N 1
ATOM 1442 C CA . ALA A 1 174 ? -11.982 -19.398 -0.353 1.00 69.69 174 ALA A CA 1
ATOM 1443 C C . ALA A 1 174 ? -11.418 -20.778 0.034 1.00 69.69 174 ALA A C 1
ATOM 1445 O O . ALA A 1 174 ? -10.229 -20.866 0.349 1.00 69.69 174 ALA A O 1
ATOM 1446 N N . ASP A 1 175 ? -12.280 -21.800 0.022 1.00 49.84 175 ASP A N 1
ATOM 1447 C CA . ASP A 1 175 ? -11.900 -23.212 0.185 1.00 49.84 175 ASP A CA 1
ATOM 1448 C C . ASP A 1 175 ? -10.960 -23.690 -0.938 1.00 49.84 175 ASP A C 1
ATOM 1450 O O . ASP A 1 175 ? -11.165 -23.280 -2.111 1.00 49.84 175 ASP A O 1
#

InterPro domains:
  IPR036465 von Willebrand factor A-like domain superfamily [G3DSA:3.40.50.410] (82-175)
  IPR036465 von Willebrand factor A-like domain superfamily [SSF53300] (93-171)

Foldseek 3Di:
DLLVCLLVLLVQLQDLVSLLVVLVVLLVVLVVVLVVVLVVVCVVLVLPPDQDF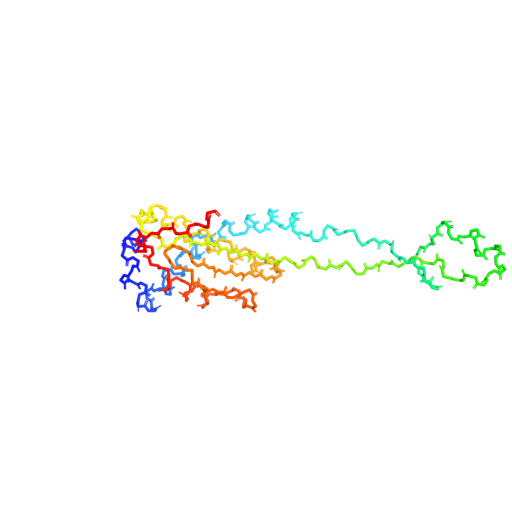DWLQLDEDDFQPVCVVVCVVVVNPSSSGYTYRDDRDNPADQEEAEAELALVCSDSVSSSCRLSVVSSVLSNCLVNVRHFYWYWYFFPDIGTLGDRVDRRDSVSSSSSSSPRHSHHHGGDDDD

Solvent-accessible surface area (backbone atoms only — not comparable to full-atom values): 9730 Å² total; per-residue (Å²): 109,70,71,60,41,58,71,39,38,66,68,43,27,72,39,67,68,54,29,47,53,48,47,54,51,49,51,63,69,32,47,71,55,22,55,55,53,33,56,59,44,44,75,69,68,45,60,78,86,65,60,50,72,44,75,64,27,75,63,59,88,42,72,40,74,88,43,50,62,59,16,59,76,48,73,64,64,55,51,45,34,13,20,35,69,45,80,69,74,76,73,73,48,78,46,77,49,79,39,78,27,14,46,88,40,70,37,60,70,52,46,48,51,52,52,50,48,50,51,29,50,47,51,23,40,53,75,66,69,54,58,26,49,20,33,31,37,32,16,67,58,77,42,81,59,38,56,48,90,45,79,74,44,74,71,58,50,34,57,37,50,50,69,57,59,30,67,30,93,39,71,67,71,85,131

pLDDT: mean 86.04, std 10.77, range [48.62, 96.38]